Protein AF-X1SE49-F1 (afdb_monomer_lite)

Radius of gyration: 14.53 Å; chains: 1; bounding box: 45×33×39 Å

Secondary structure (DSSP, 8-state):
--------EEEEEEETTEEEEE-TTSS-EEEEE---SS-EEEEEEHHHHHHHHHHH-S--EEE-SSTTSPEEEEETTEEEEEPPPP-HHHHHHHHHHHHTT-

InterPro domains:
  IPR046938 DNA clamp superfamily [SSF55979] (7-85)

Foldseek 3Di:
DDPDPAQAKWKWWDDDQWIKTARPVRPDIDIGGHDGPDTDIFIAGPVVVVVLCVVQVDDWDWDDDARQDWIWIDDPPDIDTGGTDDDPVRVVVVVVVVVVVD

pLDDT: mean 85.44, std 11.37, range [42.22, 94.0]

Structure (mmCIF, N/CA/C/O backbone):
data_AF-X1SE49-F1
#
_entry.id   AF-X1SE49-F1
#
loop_
_atom_site.group_PDB
_atom_site.id
_atom_site.type_symbol
_atom_site.label_atom_id
_atom_site.label_alt_id
_atom_site.label_comp_id
_atom_site.label_asym_id
_atom_site.label_entity_id
_atom_site.label_seq_id
_atom_site.pdbx_PDB_ins_code
_atom_site.Cartn_x
_atom_site.Cartn_y
_atom_site.Cartn_z
_atom_site.occupancy
_atom_site.B_iso_or_equiv
_atom_site.auth_seq_id
_atom_site.auth_comp_id
_atom_site.auth_asym_id
_atom_site.auth_atom_id
_atom_site.pdbx_PDB_model_num
ATOM 1 N N . THR A 1 1 ? 31.786 3.401 -4.391 1.00 42.22 1 THR A N 1
ATOM 2 C CA . THR A 1 1 ? 30.972 2.183 -4.213 1.00 42.22 1 THR A CA 1
ATOM 3 C C . THR A 1 1 ? 29.902 2.493 -3.198 1.00 42.22 1 THR A C 1
ATOM 5 O O . THR A 1 1 ? 30.279 2.944 -2.129 1.00 42.22 1 THR A O 1
ATOM 8 N N . SER A 1 2 ? 28.628 2.373 -3.581 1.00 43.16 2 SER A N 1
ATOM 9 C CA . SER A 1 2 ? 27.443 2.155 -2.725 1.00 43.16 2 SER A CA 1
ATOM 10 C C . SER A 1 2 ? 26.199 2.337 -3.600 1.00 43.16 2 SER A C 1
ATOM 12 O O . SER A 1 2 ? 25.412 3.253 -3.397 1.00 43.16 2 SER A O 1
ATOM 14 N N . ASP A 1 3 ? 26.069 1.504 -4.632 1.00 44.66 3 ASP A N 1
ATOM 15 C CA . ASP A 1 3 ? 24.793 1.335 -5.326 1.00 44.66 3 ASP A CA 1
ATOM 16 C C . ASP A 1 3 ? 24.082 0.204 -4.577 1.00 44.66 3 ASP A C 1
ATOM 18 O O . ASP A 1 3 ? 24.273 -0.979 -4.855 1.00 44.66 3 ASP A O 1
ATOM 22 N N . ASN A 1 4 ? 23.434 0.566 -3.469 1.00 48.62 4 ASN A N 1
ATOM 23 C CA . ASN A 1 4 ? 22.672 -0.380 -2.665 1.00 48.62 4 ASN A CA 1
ATOM 24 C C . ASN A 1 4 ? 21.333 -0.578 -3.393 1.00 48.62 4 ASN A C 1
ATOM 26 O O . ASN A 1 4 ? 20.673 0.425 -3.681 1.0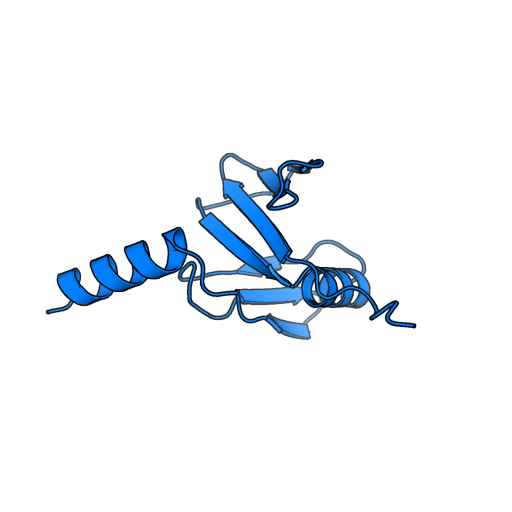0 48.62 4 ASN A O 1
ATOM 30 N N . PRO A 1 5 ? 20.916 -1.806 -3.740 1.00 45.53 5 PRO A N 1
ATOM 31 C CA . PRO A 1 5 ? 19.689 -2.024 -4.494 1.00 45.53 5 PRO A CA 1
ATOM 32 C C . PRO A 1 5 ? 18.462 -1.581 -3.674 1.00 45.53 5 PRO A C 1
ATOM 34 O O . PRO A 1 5 ? 17.936 -2.322 -2.859 1.00 45.53 5 PRO A O 1
ATOM 37 N N . LYS A 1 6 ? 18.026 -0.340 -3.922 1.00 51.56 6 LYS A N 1
ATOM 38 C CA . LYS A 1 6 ? 16.657 0.188 -3.821 1.00 51.56 6 LYS A CA 1
ATOM 39 C C . LYS A 1 6 ? 15.885 -0.033 -2.503 1.00 51.56 6 LYS A C 1
ATOM 41 O O . LYS A 1 6 ? 14.728 -0.423 -2.539 1.00 51.56 6 LYS A O 1
ATOM 46 N N . ASP A 1 7 ? 16.416 0.377 -1.358 1.00 64.62 7 ASP A N 1
ATOM 47 C CA . ASP A 1 7 ? 15.563 0.734 -0.208 1.00 64.62 7 ASP A CA 1
ATOM 48 C C . ASP A 1 7 ? 15.041 2.166 -0.419 1.00 64.62 7 ASP A C 1
ATOM 50 O O . ASP A 1 7 ? 15.694 3.141 -0.052 1.00 64.62 7 ASP A O 1
ATOM 54 N N . TYR A 1 8 ? 13.903 2.318 -1.103 1.00 80.94 8 TYR A N 1
ATOM 55 C CA . TYR A 1 8 ? 13.278 3.627 -1.323 1.00 80.94 8 TYR A CA 1
ATOM 56 C C . TYR A 1 8 ? 11.865 3.646 -0.759 1.00 80.94 8 TYR A C 1
ATOM 58 O O . TYR A 1 8 ? 11.123 2.673 -0.858 1.00 80.94 8 TYR A O 1
ATOM 66 N N . GLN A 1 9 ? 11.512 4.758 -0.125 1.00 89.12 9 GLN A N 1
ATOM 67 C CA . GLN A 1 9 ? 10.184 4.956 0.436 1.00 89.12 9 GLN A CA 1
ATOM 68 C C . GLN A 1 9 ? 9.209 5.325 -0.688 1.00 89.12 9 GLN A C 1
ATOM 70 O O . GLN A 1 9 ? 9.566 6.074 -1.598 1.00 89.12 9 GLN A O 1
ATOM 75 N N . ILE A 1 10 ? 7.991 4.800 -0.615 1.00 91.00 10 ILE A N 1
ATOM 76 C CA . ILE A 1 10 ? 6.863 5.190 -1.465 1.00 91.00 10 ILE A CA 1
ATOM 77 C C . ILE A 1 10 ? 5.711 5.585 -0.548 1.00 91.00 10 ILE A C 1
ATOM 79 O O . ILE A 1 10 ? 5.446 4.900 0.446 1.00 91.00 10 ILE A O 1
ATOM 83 N N . ASP A 1 11 ? 5.031 6.669 -0.907 1.00 91.94 11 ASP A N 1
ATOM 84 C CA . ASP A 1 11 ? 3.782 7.087 -0.288 1.00 91.94 11 ASP A CA 1
ATOM 85 C C . ASP A 1 11 ? 2.602 6.553 -1.091 1.00 91.94 11 ASP A C 1
ATOM 87 O O . ASP A 1 11 ? 2.484 6.808 -2.288 1.00 91.94 11 ASP A O 1
ATOM 91 N N . LEU A 1 12 ? 1.721 5.820 -0.417 1.00 91.94 12 LEU A N 1
ATOM 92 C CA . LEU A 1 12 ? 0.436 5.384 -0.936 1.00 91.94 12 LEU A CA 1
ATOM 93 C C . LEU A 1 12 ? -0.658 6.265 -0.356 1.00 91.94 12 LEU A C 1
ATOM 95 O O . LEU A 1 12 ? -0.781 6.389 0.863 1.00 91.94 12 LEU A O 1
ATOM 99 N N . THR A 1 13 ? -1.481 6.828 -1.232 1.00 92.88 13 THR A N 1
ATOM 100 C CA . THR A 1 13 ? -2.752 7.451 -0.856 1.00 92.88 13 THR A CA 1
ATOM 101 C C . THR A 1 13 ? -3.881 6.675 -1.513 1.00 92.88 13 THR A C 1
ATOM 103 O O . THR A 1 13 ? -3.913 6.556 -2.733 1.00 92.88 13 THR A O 1
ATOM 106 N N . ILE A 1 14 ? -4.786 6.126 -0.715 1.00 92.31 14 ILE A N 1
ATOM 107 C CA . ILE A 1 14 ? -5.926 5.322 -1.162 1.00 92.31 14 ILE A CA 1
ATOM 108 C C . ILE A 1 14 ? -7.195 6.108 -0.868 1.00 92.31 14 ILE A C 1
ATOM 110 O O . ILE A 1 14 ? -7.301 6.711 0.199 1.00 92.31 14 ILE A O 1
ATOM 114 N N . GLY A 1 15 ? -8.134 6.105 -1.809 1.00 91.75 15 GLY A N 1
ATOM 115 C CA . GLY A 1 15 ? -9.446 6.723 -1.653 1.00 91.75 15 GLY A CA 1
ATOM 116 C C . GLY A 1 15 ? -10.032 7.171 -2.988 1.00 91.75 15 GLY A C 1
ATOM 117 O O . GLY A 1 15 ? -9.326 7.300 -3.988 1.00 91.75 15 GLY A O 1
ATOM 118 N N . GLY A 1 16 ? -11.341 7.424 -3.019 1.00 90.19 16 GLY A N 1
ATOM 119 C CA . GLY A 1 16 ? -12.012 7.982 -4.200 1.00 90.19 16 GLY A CA 1
ATOM 120 C C . GLY A 1 16 ? -11.912 7.115 -5.465 1.00 90.19 16 GLY A C 1
ATOM 121 O O . GLY A 1 16 ? -11.869 7.654 -6.574 1.00 90.19 16 GLY A O 1
ATOM 122 N N . GLY A 1 17 ? -11.834 5.788 -5.317 1.00 91.06 17 GLY A N 1
ATOM 123 C CA . GLY A 1 17 ? -11.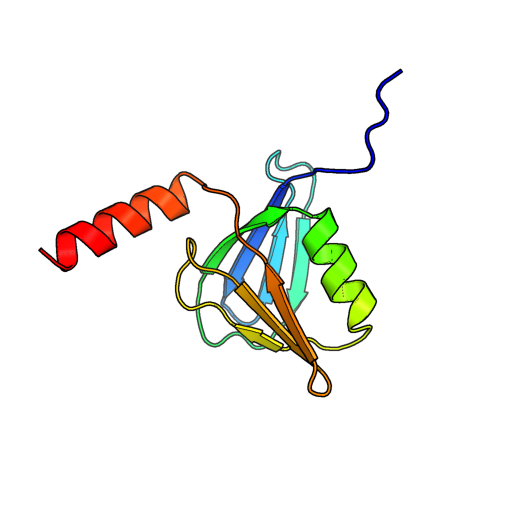734 4.849 -6.438 1.00 91.06 17 GLY A CA 1
ATOM 124 C C . GLY A 1 17 ? -10.351 4.827 -7.100 1.00 91.06 17 GLY A C 1
ATOM 125 O O . GLY A 1 17 ? -10.226 4.583 -8.308 1.00 91.06 17 GLY A O 1
ATOM 126 N N . GLN A 1 18 ? -9.301 5.163 -6.348 1.00 92.75 18 GLN A N 1
ATOM 127 C CA . GLN A 1 18 ? -7.923 5.119 -6.823 1.00 92.75 18 GLN A CA 1
ATOM 128 C C . GLN A 1 18 ? -6.907 4.932 -5.694 1.00 92.75 18 GLN A C 1
ATOM 130 O O . GLN A 1 18 ? -7.153 5.228 -4.526 1.00 92.75 18 GLN A O 1
ATOM 135 N N . MET A 1 19 ? -5.729 4.471 -6.093 1.00 92.00 19 MET A N 1
ATOM 136 C CA . MET A 1 19 ? -4.502 4.475 -5.318 1.00 92.00 19 MET A CA 1
ATOM 137 C C . MET A 1 19 ? -3.488 5.373 -6.029 1.00 92.00 19 MET A C 1
ATOM 139 O O . MET A 1 19 ? -3.219 5.205 -7.218 1.00 92.00 19 MET A O 1
ATOM 143 N N . ILE A 1 20 ? -2.905 6.314 -5.301 1.00 93.88 20 ILE A N 1
ATOM 144 C CA . ILE A 1 20 ? -1.831 7.189 -5.766 1.00 93.88 20 ILE A CA 1
ATOM 145 C C . ILE A 1 20 ? -0.533 6.703 -5.130 1.00 93.88 20 ILE A C 1
ATOM 147 O O . ILE A 1 20 ? -0.465 6.564 -3.910 1.00 93.88 20 ILE A O 1
ATOM 151 N N . MET A 1 21 ? 0.481 6.442 -5.952 1.00 92.94 21 MET A N 1
ATOM 152 C CA . MET A 1 21 ? 1.829 6.063 -5.533 1.00 92.94 21 MET A CA 1
ATOM 153 C C . MET A 1 21 ? 2.780 7.215 -5.831 1.00 92.94 21 MET A C 1
ATOM 155 O O . MET A 1 21 ? 3.043 7.495 -7.000 1.00 92.94 21 MET A O 1
ATOM 159 N N . ALA A 1 22 ? 3.305 7.865 -4.800 1.00 93.19 22 ALA A N 1
ATOM 160 C CA . ALA A 1 22 ? 4.172 9.028 -4.934 1.00 93.19 22 ALA A CA 1
ATOM 161 C C . ALA A 1 22 ? 5.562 8.772 -4.347 1.00 93.19 22 ALA A C 1
ATOM 163 O O . ALA A 1 22 ? 5.733 8.059 -3.353 1.00 93.19 22 ALA A O 1
ATOM 164 N N . ASN A 1 23 ? 6.573 9.382 -4.961 1.00 88.94 23 ASN A N 1
ATOM 165 C CA . ASN A 1 23 ? 7.870 9.537 -4.320 1.00 88.94 23 ASN A CA 1
ATOM 166 C C . ASN A 1 23 ? 7.733 10.564 -3.175 1.00 88.94 23 ASN A C 1
ATOM 168 O O . ASN A 1 23 ? 7.262 11.665 -3.447 1.00 88.94 23 ASN A O 1
ATOM 172 N N . PRO A 1 24 ? 8.185 10.266 -1.942 1.00 83.44 24 PRO A N 1
ATOM 173 C CA . PRO A 1 24 ? 8.163 11.210 -0.821 1.00 83.44 24 PRO A CA 1
ATOM 174 C C . PRO A 1 24 ? 8.864 12.552 -1.063 1.00 83.44 24 PRO A C 1
ATOM 176 O O . PRO A 1 24 ? 8.579 13.513 -0.357 1.00 83.44 24 PRO A O 1
ATOM 179 N N . ASP A 1 25 ? 9.797 12.609 -2.017 1.00 82.56 25 ASP A N 1
ATOM 180 C CA . ASP A 1 25 ? 10.504 13.828 -2.423 1.00 82.56 25 ASP A CA 1
ATOM 181 C C . ASP A 1 25 ? 9.774 14.598 -3.550 1.00 82.56 25 ASP A C 1
ATOM 183 O O . ASP A 1 25 ? 10.393 15.429 -4.217 1.00 82.56 25 ASP A O 1
ATOM 187 N N . ASP A 1 26 ? 8.514 14.265 -3.853 1.00 71.38 26 ASP A N 1
ATOM 188 C CA . ASP A 1 26 ? 7.684 14.870 -4.912 1.00 71.38 26 ASP A CA 1
ATOM 189 C C . ASP A 1 26 ? 8.297 14.816 -6.327 1.00 71.38 26 ASP A C 1
ATOM 191 O O . ASP A 1 26 ? 7.983 15.603 -7.220 1.00 71.38 26 ASP A O 1
ATOM 195 N N . LYS A 1 27 ? 9.178 13.842 -6.573 1.00 79.94 27 LYS A N 1
ATOM 196 C CA . LYS A 1 27 ? 9.855 13.657 -7.874 1.00 79.94 27 LYS A CA 1
ATOM 197 C C . LYS A 1 27 ? 8.975 13.006 -8.946 1.00 79.94 27 LYS A C 1
ATOM 199 O O . LYS A 1 27 ? 9.408 12.882 -10.090 1.00 79.94 27 LYS A O 1
ATOM 204 N N . GLY A 1 28 ? 7.779 12.556 -8.583 1.00 87.44 28 GLY A N 1
ATOM 205 C CA . GLY A 1 28 ? 6.830 11.929 -9.494 1.00 87.44 28 GLY A CA 1
ATOM 206 C C . GLY A 1 28 ? 5.820 11.049 -8.771 1.00 87.44 28 GLY A C 1
ATOM 207 O O . GLY A 1 28 ? 6.056 10.594 -7.648 1.00 87.44 28 GLY A O 1
ATOM 208 N N . GLU A 1 29 ? 4.711 10.790 -9.455 1.00 93.38 29 GLU A N 1
ATOM 209 C CA . GLU A 1 29 ? 3.619 9.959 -8.965 1.00 93.38 29 GLU A CA 1
ATOM 210 C C . GLU A 1 29 ? 2.990 9.123 -10.083 1.00 93.38 29 GLU A C 1
ATOM 212 O O . GLU A 1 29 ? 3.135 9.413 -11.274 1.00 93.38 29 GLU A O 1
ATOM 217 N N . VAL A 1 30 ? 2.281 8.074 -9.680 1.00 93.88 30 VAL A N 1
ATOM 218 C CA . VAL A 1 30 ? 1.445 7.240 -10.541 1.00 93.88 30 VAL A CA 1
ATOM 219 C C . VAL A 1 30 ? 0.073 7.105 -9.899 1.00 93.88 30 VAL A C 1
ATOM 221 O O . VAL A 1 30 ? -0.035 6.824 -8.708 1.00 93.88 30 VAL A O 1
ATOM 224 N N . ILE A 1 31 ? -0.976 7.248 -10.706 1.00 93.75 31 ILE A N 1
ATOM 225 C CA . ILE A 1 31 ? -2.363 7.046 -10.285 1.00 93.75 31 ILE A CA 1
ATOM 226 C C . ILE A 1 31 ? -2.855 5.718 -10.858 1.00 93.75 31 ILE A C 1
ATOM 228 O O . ILE A 1 31 ? -2.844 5.509 -12.071 1.00 93.75 31 ILE A O 1
ATOM 232 N N . VAL A 1 32 ? -3.312 4.829 -9.982 1.00 91.81 32 VAL A N 1
ATOM 233 C CA . VAL A 1 32 ? -3.882 3.523 -10.315 1.00 91.81 32 VAL A CA 1
ATOM 234 C C . VAL A 1 32 ? -5.356 3.540 -9.945 1.00 91.81 32 VAL A C 1
ATOM 236 O O . VAL A 1 32 ? -5.707 3.810 -8.800 1.00 91.81 32 VAL A O 1
ATOM 239 N N . LYS A 1 33 ? -6.244 3.255 -10.900 1.00 92.25 33 LYS A N 1
ATOM 240 C CA . LYS A 1 33 ? -7.662 3.050 -10.583 1.00 92.25 33 LYS A CA 1
ATOM 241 C C . LYS A 1 33 ? -7.824 1.739 -9.823 1.00 92.25 33 LYS A C 1
ATOM 243 O O . LYS A 1 33 ? -7.311 0.713 -10.258 1.00 92.25 33 LYS A O 1
ATOM 248 N N . ALA A 1 34 ? -8.517 1.804 -8.696 1.00 89.00 34 ALA A N 1
ATOM 249 C CA . ALA A 1 34 ? -8.736 0.684 -7.797 1.00 89.00 34 ALA A CA 1
ATOM 250 C C . ALA A 1 34 ? -10.114 0.837 -7.160 1.00 89.00 34 ALA A C 1
ATOM 252 O O . ALA A 1 34 ? -10.547 1.962 -6.914 1.00 89.00 34 ALA A O 1
ATOM 253 N N . ASP A 1 35 ? -10.793 -0.272 -6.894 1.00 88.62 35 ASP A N 1
ATOM 254 C CA . ASP A 1 35 ? -11.986 -0.221 -6.057 1.00 88.62 35 ASP A CA 1
ATOM 255 C C . ASP A 1 35 ? -11.536 -0.036 -4.604 1.00 88.62 35 ASP A C 1
ATOM 257 O O . ASP A 1 35 ? -10.690 -0.786 -4.114 1.00 88.62 35 ASP A O 1
ATOM 261 N N . SER A 1 36 ? -11.991 1.033 -3.954 1.00 86.12 36 SER A N 1
ATOM 262 C CA . SER A 1 36 ? -11.504 1.429 -2.632 1.00 86.12 36 SER A CA 1
ATOM 263 C C . SER A 1 36 ? -12.674 1.755 -1.716 1.00 86.12 36 SER A C 1
ATOM 265 O O . SER A 1 36 ? -13.348 2.767 -1.917 1.00 86.12 36 SER A O 1
ATOM 267 N N . ASP A 1 37 ? -12.847 0.956 -0.667 1.00 84.19 37 ASP A N 1
ATOM 268 C CA . ASP A 1 37 ? -13.911 1.148 0.326 1.00 84.19 37 ASP A CA 1
ATOM 269 C C . ASP A 1 37 ? -13.576 2.203 1.392 1.00 84.19 37 ASP A C 1
ATOM 271 O O . ASP A 1 37 ? -14.439 2.618 2.164 1.00 84.19 37 ASP A O 1
ATOM 275 N N . SER A 1 38 ? -12.310 2.620 1.488 1.00 82.94 38 SER A N 1
ATOM 276 C CA . SER A 1 38 ? -11.844 3.531 2.536 1.00 82.94 38 SER A CA 1
ATOM 277 C C . SER A 1 38 ? -10.697 4.425 2.078 1.00 82.94 38 SER A C 1
ATOM 279 O O . SER A 1 38 ? -10.102 4.217 1.018 1.00 82.94 38 SER A O 1
ATOM 281 N N . GLU A 1 39 ? -10.403 5.434 2.899 1.00 89.56 39 GLU A N 1
ATOM 282 C CA . GLU A 1 39 ? -9.272 6.334 2.704 1.00 89.56 39 GLU A CA 1
ATOM 283 C C . GLU A 1 39 ? -8.101 5.945 3.605 1.00 89.56 39 GLU A C 1
ATOM 285 O O . GLU A 1 39 ? -8.276 5.668 4.794 1.00 89.56 39 GLU A O 1
ATOM 290 N N . ALA A 1 40 ? -6.889 5.954 3.054 1.00 88.06 40 ALA A N 1
ATOM 291 C CA . ALA A 1 40 ? -5.681 5.677 3.818 1.00 88.06 40 ALA A CA 1
ATOM 292 C C . ALA A 1 40 ? -4.468 6.412 3.246 1.00 88.06 40 ALA A C 1
ATOM 294 O O . ALA A 1 40 ? -4.335 6.577 2.035 1.00 88.06 40 ALA A O 1
ATOM 295 N N . TYR A 1 41 ? -3.544 6.795 4.128 1.00 91.19 41 TYR A N 1
ATOM 296 C CA . TYR A 1 41 ? -2.210 7.255 3.756 1.00 91.19 41 TYR A CA 1
ATOM 297 C C . TYR A 1 41 ? -1.167 6.370 4.425 1.00 91.19 41 TYR A C 1
ATOM 299 O O . TYR A 1 41 ? -1.187 6.198 5.645 1.00 91.19 41 TYR A O 1
ATOM 307 N N . ILE A 1 42 ? -0.261 5.805 3.633 1.00 91.50 42 ILE A N 1
ATOM 308 C CA . ILE A 1 42 ? 0.694 4.806 4.098 1.00 91.50 42 ILE A CA 1
ATOM 309 C C . ILE A 1 42 ? 2.048 5.078 3.467 1.00 91.50 42 ILE A C 1
ATOM 311 O O . ILE A 1 42 ? 2.144 5.288 2.264 1.00 91.50 42 ILE A O 1
ATOM 315 N N . ARG A 1 43 ? 3.108 5.006 4.267 1.00 91.31 43 ARG A N 1
ATOM 316 C CA . ARG A 1 43 ? 4.480 5.018 3.762 1.00 91.31 43 ARG A CA 1
ATOM 317 C C . ARG A 1 43 ? 5.065 3.626 3.890 1.00 91.31 43 ARG A C 1
ATOM 319 O O . ARG A 1 43 ? 4.963 3.028 4.957 1.00 91.31 43 ARG A O 1
ATOM 326 N N . LEU A 1 44 ? 5.695 3.108 2.844 1.00 90.62 44 LEU A N 1
ATOM 327 C CA . LEU A 1 44 ? 6.303 1.777 2.874 1.00 90.62 44 LEU A CA 1
ATOM 328 C C . LEU A 1 44 ? 7.566 1.680 2.025 1.00 90.62 44 LEU A C 1
ATOM 330 O O . LEU A 1 44 ? 7.945 2.613 1.320 1.00 90.62 44 LEU A O 1
ATOM 334 N N . ASN A 1 45 ? 8.222 0.529 2.126 1.00 89.25 45 ASN A N 1
ATOM 335 C CA . ASN A 1 45 ? 9.367 0.196 1.303 1.00 89.25 45 ASN A CA 1
ATOM 336 C C . ASN A 1 45 ? 8.915 -0.214 -0.101 1.00 89.25 45 ASN A C 1
ATOM 338 O O . ASN A 1 45 ? 8.209 -1.210 -0.272 1.00 89.25 45 ASN A O 1
ATOM 342 N N . GLY A 1 46 ? 9.356 0.546 -1.098 1.00 87.75 46 GLY A N 1
ATOM 343 C CA . GLY A 1 46 ? 9.042 0.319 -2.496 1.00 87.75 46 GLY A CA 1
ATOM 344 C C . GLY A 1 46 ? 9.535 -1.024 -3.017 1.00 87.75 46 GLY A C 1
ATOM 345 O O . GLY A 1 46 ? 8.841 -1.624 -3.828 1.00 87.75 46 GLY A O 1
ATOM 346 N N . SER A 1 47 ? 10.666 -1.542 -2.526 1.00 88.88 47 SER A N 1
ATOM 347 C CA . SER A 1 47 ? 11.153 -2.861 -2.949 1.00 88.88 47 SER A CA 1
ATOM 348 C C . SER A 1 47 ? 10.229 -3.978 -2.486 1.00 88.88 47 SER A C 1
ATOM 350 O O . SER A 1 47 ? 9.778 -4.761 -3.319 1.00 88.88 47 SER A O 1
ATOM 352 N N . TYR A 1 48 ? 9.830 -3.983 -1.209 1.00 89.00 48 TYR A N 1
ATOM 353 C CA . TYR A 1 48 ? 8.861 -4.964 -0.706 1.00 89.00 48 TYR A CA 1
ATOM 354 C C . TYR A 1 48 ? 7.523 -4.863 -1.431 1.00 89.00 48 TYR A C 1
ATOM 356 O O . TYR A 1 48 ? 6.959 -5.884 -1.810 1.00 89.00 48 TYR A O 1
ATOM 364 N N . PHE A 1 49 ? 7.040 -3.646 -1.693 1.00 88.31 49 PHE A N 1
ATOM 365 C CA . PHE A 1 49 ? 5.828 -3.461 -2.486 1.00 88.31 49 PHE A CA 1
ATOM 366 C C . PHE A 1 49 ? 5.961 -4.086 -3.879 1.00 88.31 49 PHE A C 1
ATOM 368 O O . PHE A 1 49 ? 5.105 -4.864 -4.295 1.00 88.31 49 PHE A O 1
ATOM 375 N N . THR A 1 50 ? 7.052 -3.794 -4.593 1.00 87.44 50 THR A N 1
ATOM 376 C CA . THR A 1 50 ? 7.264 -4.334 -5.941 1.00 87.44 50 THR A CA 1
ATOM 377 C C . THR A 1 50 ? 7.467 -5.843 -5.959 1.00 87.44 50 THR A C 1
ATOM 379 O O . THR A 1 50 ? 7.000 -6.490 -6.895 1.00 87.44 50 THR A O 1
ATOM 382 N N . ASP A 1 51 ? 8.117 -6.409 -4.943 1.00 90.12 51 ASP A N 1
ATOM 383 C CA . ASP A 1 51 ? 8.303 -7.854 -4.820 1.00 90.12 51 ASP A CA 1
ATOM 384 C C . ASP A 1 51 ? 6.960 -8.554 -4.615 1.00 90.12 51 ASP A C 1
ATOM 386 O O . ASP A 1 51 ? 6.681 -9.547 -5.285 1.00 90.12 51 ASP A O 1
ATOM 390 N N . VAL A 1 52 ? 6.088 -7.991 -3.773 1.00 90.19 52 VAL A N 1
ATOM 391 C CA . VAL A 1 52 ? 4.730 -8.503 -3.557 1.00 90.19 52 VAL A CA 1
ATOM 392 C C . VAL A 1 52 ? 3.897 -8.418 -4.835 1.00 90.19 52 VAL A C 1
ATOM 394 O O . VAL A 1 52 ? 3.316 -9.417 -5.257 1.00 90.19 52 VAL A O 1
ATOM 397 N N . MET A 1 53 ? 3.885 -7.263 -5.508 1.00 88.81 53 MET A N 1
ATOM 398 C CA . MET A 1 53 ? 3.153 -7.101 -6.771 1.00 88.81 53 MET A CA 1
ATOM 399 C C . MET A 1 53 ? 3.663 -8.062 -7.856 1.00 88.81 53 MET A C 1
ATOM 401 O O . MET A 1 53 ? 2.871 -8.654 -8.588 1.00 88.81 53 MET A O 1
ATOM 405 N N . ARG A 1 54 ? 4.985 -8.263 -7.950 1.00 89.81 54 ARG A N 1
ATOM 406 C CA . ARG A 1 54 ? 5.590 -9.212 -8.896 1.00 89.81 54 ARG A CA 1
ATOM 407 C C . ARG A 1 54 ? 5.249 -10.660 -8.554 1.00 89.81 54 ARG A C 1
ATOM 409 O O . ARG A 1 54 ? 5.038 -11.442 -9.475 1.00 89.81 54 ARG A O 1
ATOM 416 N N . ALA A 1 55 ? 5.221 -11.013 -7.270 1.00 89.38 55 ALA A N 1
ATOM 417 C CA . ALA A 1 55 ? 4.895 -12.362 -6.821 1.00 89.38 55 ALA A CA 1
ATOM 418 C C . ALA A 1 55 ? 3.454 -12.751 -7.176 1.00 89.38 55 ALA A C 1
ATOM 420 O O . ALA A 1 55 ? 3.219 -13.894 -7.557 1.00 89.38 55 ALA A O 1
ATOM 421 N N . PHE A 1 56 ? 2.514 -11.805 -7.099 1.00 88.94 56 PHE A N 1
ATOM 422 C CA . PHE A 1 56 ? 1.118 -12.054 -7.459 1.00 88.94 56 PHE A CA 1
ATOM 423 C C . PHE A 1 56 ? 0.834 -11.931 -8.963 1.00 88.94 56 PHE A C 1
ATOM 425 O O . PHE A 1 56 ? -0.019 -12.644 -9.477 1.00 88.94 56 PHE A O 1
ATOM 432 N N . GLY A 1 57 ? 1.537 -11.057 -9.694 1.00 82.31 57 GLY A N 1
ATOM 433 C CA . GLY A 1 57 ? 1.475 -11.003 -11.163 1.00 82.31 57 GLY A CA 1
ATOM 434 C C . GLY A 1 57 ? 0.116 -10.604 -11.767 1.00 82.31 57 GLY A C 1
ATOM 435 O O . GLY A 1 57 ? -0.065 -10.732 -12.977 1.00 82.31 57 GLY A O 1
ATOM 436 N N . GLY A 1 58 ? -0.824 -10.109 -10.956 1.00 86.00 58 GLY A N 1
ATOM 437 C CA . GLY A 1 58 ? -2.197 -9.791 -11.350 1.00 86.00 58 GLY A CA 1
ATOM 438 C C . GLY A 1 58 ? -2.865 -8.783 -10.411 1.00 86.00 58 GLY A C 1
ATOM 439 O O . GLY A 1 58 ? -2.190 -7.961 -9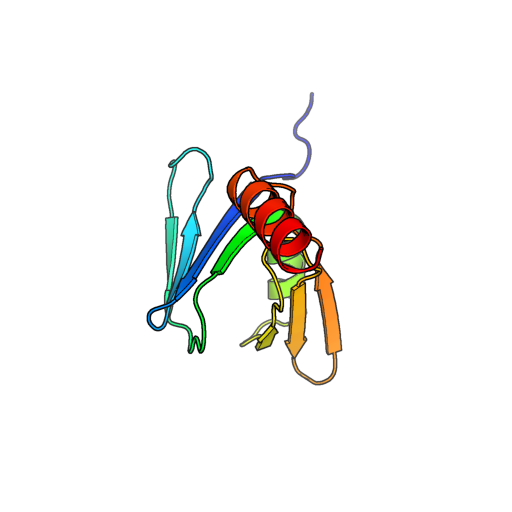.790 1.00 86.00 58 GLY A O 1
ATOM 440 N N . MET A 1 59 ? -4.197 -8.827 -10.329 1.00 86.75 59 MET A N 1
ATOM 441 C CA . MET A 1 59 ? -4.957 -8.021 -9.369 1.00 86.75 59 MET A CA 1
ATOM 442 C C . MET A 1 59 ? -4.754 -8.589 -7.962 1.00 86.75 59 MET A C 1
ATOM 444 O O . MET A 1 59 ? -4.877 -9.793 -7.758 1.00 86.75 59 MET A O 1
ATOM 448 N N . VAL A 1 60 ? -4.415 -7.719 -7.015 1.00 90.00 60 VAL A N 1
ATOM 449 C CA . VAL A 1 60 ? -4.103 -8.097 -5.635 1.00 90.00 60 VAL A CA 1
ATOM 450 C C . VAL A 1 60 ? -5.131 -7.465 -4.719 1.00 90.00 60 VAL A C 1
ATOM 452 O O . VAL A 1 60 ? -5.336 -6.252 -4.780 1.00 90.00 60 VAL A O 1
ATOM 455 N N . ASP A 1 61 ? -5.723 -8.270 -3.845 1.00 90.69 61 ASP A N 1
ATOM 456 C CA . ASP A 1 61 ? -6.538 -7.752 -2.758 1.00 90.69 61 ASP A CA 1
ATOM 457 C C . ASP A 1 61 ? -5.620 -7.149 -1.698 1.00 90.69 61 ASP A C 1
ATOM 459 O O . ASP A 1 61 ? -4.696 -7.796 -1.192 1.00 90.69 61 ASP A O 1
ATOM 463 N N . PHE A 1 62 ? -5.879 -5.888 -1.372 1.00 90.31 62 PHE A N 1
ATOM 464 C CA . PHE A 1 62 ? -5.120 -5.119 -0.400 1.00 90.31 62 PHE A CA 1
ATOM 465 C C . PHE A 1 62 ? -6.012 -4.772 0.789 1.00 90.31 62 PHE A C 1
ATOM 467 O O . PHE A 1 62 ? -7.045 -4.125 0.629 1.00 90.31 62 PHE A O 1
ATOM 474 N N . SER A 1 63 ? -5.602 -5.173 1.992 1.00 90.81 63 SER A N 1
ATOM 475 C CA . SER A 1 63 ? -6.334 -4.878 3.222 1.00 90.81 63 SER A CA 1
ATOM 476 C C . SER A 1 63 ? -5.450 -4.209 4.265 1.00 90.81 63 SER A C 1
ATOM 478 O O . SER A 1 63 ? -4.307 -4.609 4.512 1.00 90.81 63 SER A O 1
ATOM 480 N N . LEU A 1 64 ? -6.019 -3.197 4.915 1.00 89.75 64 LEU A N 1
ATOM 481 C CA . LEU A 1 64 ? -5.391 -2.451 5.990 1.00 89.75 64 LEU A CA 1
ATOM 482 C C . LEU A 1 64 ? -6.432 -2.058 7.035 1.00 89.75 64 LEU A C 1
ATOM 484 O O . LEU A 1 64 ? -7.468 -1.490 6.707 1.00 89.75 64 LEU A O 1
ATOM 488 N N . SER A 1 65 ? -6.128 -2.309 8.307 1.00 88.19 65 SER A N 1
ATOM 489 C CA . SER A 1 65 ? -6.976 -1.870 9.419 1.00 88.19 65 SER A CA 1
ATOM 490 C C . SER A 1 65 ? -6.615 -0.472 9.917 1.00 88.19 65 SER A C 1
ATOM 492 O O . SER A 1 65 ? -7.503 0.303 10.263 1.00 88.19 65 SER A O 1
ATOM 494 N N . LYS A 1 66 ? -5.316 -0.148 9.984 1.00 87.56 66 LYS A N 1
ATOM 495 C CA . LYS A 1 66 ? -4.796 1.154 10.425 1.00 87.56 66 LYS A CA 1
ATOM 496 C C . LYS A 1 66 ? -3.474 1.496 9.731 1.00 87.56 66 LYS A C 1
ATOM 498 O O . LYS A 1 66 ? -2.675 0.585 9.541 1.00 87.56 66 LYS A O 1
ATOM 503 N N . PRO A 1 67 ? -3.152 2.779 9.487 1.00 84.00 67 PRO A N 1
ATOM 504 C CA . PRO A 1 67 ? -1.921 3.202 8.793 1.00 84.00 67 PRO A CA 1
ATOM 505 C C . PRO A 1 67 ? -0.590 2.754 9.412 1.00 84.00 67 PRO A C 1
ATOM 507 O O . PRO A 1 67 ? 0.433 2.748 8.736 1.00 84.00 67 PRO A O 1
ATOM 510 N N . TYR A 1 68 ? -0.595 2.398 10.696 1.00 85.88 68 TYR A N 1
ATOM 511 C CA . TYR A 1 68 ? 0.570 1.921 11.450 1.00 85.88 68 TYR A CA 1
ATOM 512 C C . TYR A 1 68 ? 0.540 0.405 11.728 1.00 85.88 68 TYR A C 1
ATOM 514 O O . TYR A 1 68 ? 1.379 -0.108 12.465 1.00 85.88 68 TYR A O 1
ATOM 522 N N . SER A 1 69 ? -0.449 -0.315 11.192 1.00 89.12 69 SER A N 1
ATOM 523 C CA . SER A 1 69 ? -0.592 -1.770 11.338 1.00 89.12 69 SER A CA 1
ATOM 524 C C . SER A 1 69 ? -0.030 -2.515 10.119 1.00 89.12 69 SER A C 1
ATOM 526 O O . SER A 1 69 ? 0.113 -1.908 9.057 1.00 89.12 69 SER A O 1
ATOM 528 N N . PRO A 1 70 ? 0.291 -3.820 10.243 1.00 90.56 70 PRO A N 1
ATOM 529 C CA . PRO A 1 70 ? 0.688 -4.633 9.097 1.00 90.56 70 PRO A CA 1
ATOM 530 C C . PRO A 1 70 ? -0.354 -4.564 7.971 1.00 90.56 70 PRO A C 1
ATOM 532 O O . PRO A 1 70 ? -1.553 -4.681 8.228 1.00 90.56 70 PRO A O 1
ATOM 535 N N . MET A 1 71 ? 0.113 -4.402 6.735 1.00 91.94 71 MET A N 1
ATOM 536 C CA . MET A 1 71 ? -0.705 -4.472 5.523 1.00 91.94 71 MET A CA 1
ATOM 537 C C . MET A 1 71 ? -0.763 -5.908 5.021 1.00 91.94 71 MET A C 1
ATOM 539 O O . MET A 1 71 ? 0.278 -6.564 4.960 1.00 91.94 71 MET A O 1
ATOM 543 N N . LEU A 1 72 ? -1.945 -6.374 4.623 1.00 93.50 72 LEU A N 1
ATOM 544 C CA . LEU A 1 72 ? -2.141 -7.697 4.038 1.00 93.50 72 LEU A CA 1
ATOM 545 C C . LEU A 1 72 ? -2.366 -7.578 2.531 1.00 93.50 72 LEU A C 1
ATOM 547 O O . LEU A 1 72 ? -3.248 -6.849 2.084 1.00 93.50 72 LEU A O 1
ATOM 551 N N . PHE A 1 73 ? -1.593 -8.346 1.775 1.00 93.12 73 PHE A N 1
ATOM 552 C CA . PHE A 1 73 ? -1.779 -8.559 0.349 1.00 93.12 73 PHE A CA 1
ATOM 553 C C . PHE A 1 73 ? -2.169 -10.013 0.110 1.00 93.12 73 PHE A C 1
ATOM 555 O O . PHE A 1 73 ? -1.517 -10.918 0.642 1.00 93.12 73 PHE A O 1
ATOM 562 N N . SER A 1 74 ? -3.200 -10.244 -0.696 1.00 93.81 74 SER A N 1
ATOM 563 C CA . SER A 1 74 ? -3.658 -11.591 -1.025 1.00 93.81 74 SER A CA 1
ATOM 564 C C . SER A 1 74 ? -4.068 -11.741 -2.482 1.00 93.81 74 SER A C 1
ATOM 566 O O . SER A 1 74 ? -4.717 -10.866 -3.044 1.00 93.81 74 SER A O 1
ATOM 568 N N . ALA A 1 75 ? -3.721 -12.883 -3.069 1.00 93.19 75 ALA A N 1
ATOM 569 C CA . ALA A 1 75 ? -4.273 -13.369 -4.330 1.00 93.19 75 ALA A CA 1
ATOM 570 C C . ALA A 1 75 ? -4.092 -14.894 -4.404 1.00 93.19 75 ALA A C 1
ATOM 572 O O . ALA A 1 75 ? -3.153 -15.437 -3.817 1.00 93.19 75 ALA A O 1
ATOM 573 N N . ASP A 1 76 ? -5.003 -15.588 -5.090 1.00 88.00 76 ASP A N 1
ATOM 574 C CA . ASP A 1 76 ? -4.926 -17.031 -5.380 1.00 88.00 76 ASP A CA 1
ATOM 575 C C . ASP A 1 76 ? -4.624 -17.936 -4.165 1.00 88.00 76 ASP A C 1
ATOM 577 O O . ASP A 1 76 ? -3.924 -18.943 -4.261 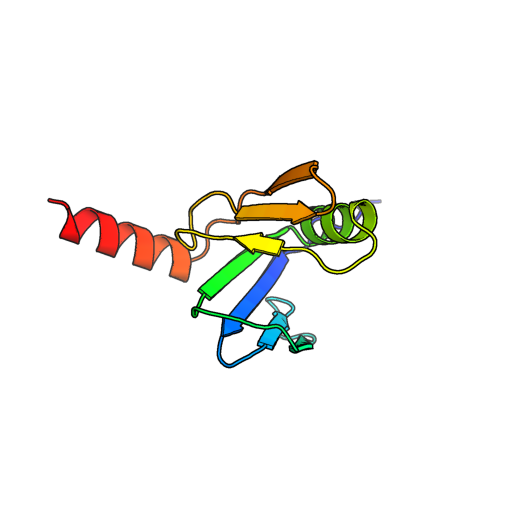1.00 88.00 76 ASP A O 1
ATOM 581 N N . GLY A 1 77 ? -5.150 -17.578 -2.988 1.00 87.50 77 GLY A N 1
ATOM 582 C CA . GLY A 1 77 ? -4.957 -18.334 -1.743 1.00 87.50 77 GLY A CA 1
ATOM 583 C C . GLY A 1 77 ? -3.619 -18.095 -1.030 1.00 87.50 77 GLY A C 1
ATOM 584 O O . GLY A 1 77 ? -3.396 -18.670 0.036 1.00 87.50 77 GLY A O 1
ATOM 585 N N . PHE A 1 78 ? -2.754 -17.228 -1.560 1.00 90.38 78 PHE A N 1
ATOM 586 C CA . PHE A 1 78 ? -1.518 -16.791 -0.911 1.00 90.38 78 PHE A CA 1
ATOM 587 C C . PHE A 1 78 ? -1.709 -15.460 -0.186 1.00 90.38 78 PHE A C 1
ATOM 589 O O . PHE A 1 78 ? -2.499 -14.610 -0.598 1.00 90.38 78 PHE A O 1
ATOM 596 N N . GLN A 1 79 ? -0.957 -15.278 0.900 1.00 94.00 79 GLN A N 1
ATOM 597 C CA . GLN A 1 79 ? -0.999 -14.085 1.740 1.00 94.00 79 GLN A CA 1
ATOM 598 C C . GLN A 1 79 ? 0.415 -13.616 2.066 1.00 94.00 79 GLN A C 1
ATOM 600 O O . GLN A 1 79 ? 1.256 -14.408 2.493 1.00 94.00 79 GLN A O 1
ATOM 605 N N . VAL A 1 80 ? 0.662 -12.318 1.897 1.00 93.81 80 VAL A N 1
ATOM 606 C CA . VAL A 1 80 ? 1.910 -11.665 2.294 1.00 93.81 80 VAL A CA 1
ATOM 607 C C . VAL A 1 80 ? 1.584 -10.460 3.158 1.00 93.81 80 VAL A C 1
ATOM 609 O O . VAL A 1 80 ? 0.728 -9.648 2.811 1.00 93.81 80 VAL A O 1
ATOM 612 N N . VAL A 1 81 ? 2.286 -10.335 4.284 1.00 92.62 81 VAL A N 1
ATOM 613 C CA . VAL A 1 81 ? 2.184 -9.166 5.158 1.00 92.62 81 VAL A CA 1
ATOM 614 C C . VAL A 1 81 ? 3.405 -8.272 4.997 1.00 92.62 81 VAL A C 1
ATOM 616 O O . VAL A 1 81 ? 4.538 -8.750 5.010 1.00 92.62 81 VAL A O 1
ATOM 619 N N . VAL A 1 82 ? 3.176 -6.968 4.862 1.00 90.31 82 VAL A N 1
ATOM 620 C CA . VAL A 1 82 ? 4.240 -5.960 4.780 1.00 90.31 82 VAL A CA 1
ATOM 621 C C . VAL A 1 82 ? 4.017 -4.917 5.861 1.00 90.31 82 VAL A C 1
ATOM 623 O O . VAL A 1 82 ? 2.912 -4.404 6.038 1.00 90.31 82 VAL A O 1
ATOM 626 N N . MET A 1 83 ? 5.082 -4.586 6.586 1.00 90.62 83 MET A N 1
ATOM 627 C CA . MET A 1 83 ? 5.031 -3.520 7.578 1.00 90.62 83 MET A CA 1
ATOM 628 C C . MET A 1 83 ? 5.175 -2.151 6.908 1.00 90.62 83 MET A C 1
ATOM 630 O O . MET A 1 83 ? 6.087 -1.973 6.092 1.00 90.62 83 MET A O 1
ATOM 634 N N . PRO A 1 84 ? 4.325 -1.169 7.255 1.00 88.88 84 PRO A N 1
ATOM 635 C CA . PRO A 1 84 ? 4.552 0.208 6.853 1.00 88.88 84 PRO A CA 1
ATOM 636 C C . PRO A 1 84 ? 5.758 0.791 7.601 1.00 88.88 84 PRO A C 1
ATOM 638 O O . PRO A 1 84 ? 6.123 0.352 8.696 1.00 88.88 84 PRO A O 1
ATOM 641 N N . PHE A 1 85 ? 6.362 1.822 7.021 1.00 86.62 85 PHE A N 1
ATOM 642 C CA . PHE A 1 85 ? 7.277 2.692 7.744 1.00 86.62 85 PHE A CA 1
ATOM 643 C C . PHE A 1 85 ? 6.498 3.599 8.694 1.00 86.62 85 PHE A C 1
ATOM 645 O O . PHE A 1 85 ? 5.405 4.077 8.384 1.00 86.62 85 PHE A O 1
ATOM 652 N N . ALA A 1 86 ? 7.120 3.915 9.828 1.00 79.94 86 ALA A N 1
ATOM 653 C CA . ALA A 1 86 ? 6.647 5.003 10.666 1.00 79.94 86 ALA A CA 1
ATOM 654 C C . ALA A 1 86 ? 6.672 6.313 9.861 1.00 79.94 86 ALA A C 1
ATOM 656 O O . ALA A 1 86 ? 7.677 6.667 9.244 1.00 79.94 86 ALA A O 1
ATOM 657 N N . SER A 1 87 ? 5.560 7.038 9.881 1.00 77.75 87 SER A N 1
ATOM 658 C CA . SER A 1 87 ? 5.436 8.372 9.296 1.00 77.75 87 SER A CA 1
ATOM 659 C C . SER A 1 87 ? 4.818 9.311 10.323 1.00 77.75 87 SER A C 1
ATOM 661 O O . SER A 1 87 ? 4.153 8.856 11.253 1.00 77.75 87 SER A O 1
ATOM 663 N N . ASN A 1 88 ? 5.013 10.623 10.168 1.00 82.56 88 ASN A N 1
ATOM 664 C CA . ASN A 1 88 ? 4.419 11.599 11.088 1.00 82.56 88 ASN A CA 1
ATOM 665 C C . ASN A 1 88 ? 2.893 11.441 11.147 1.00 82.56 88 ASN A C 1
ATOM 667 O O . ASN A 1 88 ? 2.347 11.334 12.239 1.00 82.56 88 ASN A O 1
ATOM 671 N N . ARG A 1 89 ? 2.237 11.279 9.989 1.00 80.19 89 ARG A N 1
ATOM 672 C CA . ARG A 1 89 ? 0.791 11.016 9.903 1.00 80.19 89 ARG A CA 1
ATOM 673 C C . ARG A 1 89 ? 0.384 9.723 10.612 1.00 80.19 89 ARG A C 1
ATOM 675 O O . ARG A 1 89 ? -0.569 9.724 11.383 1.00 80.19 89 ARG A O 1
ATOM 682 N N . ALA A 1 90 ? 1.119 8.629 10.396 1.00 82.00 90 ALA A N 1
ATOM 683 C CA . ALA A 1 90 ? 0.829 7.359 11.063 1.00 82.00 90 ALA A CA 1
ATOM 684 C C . ALA A 1 90 ? 1.015 7.457 12.589 1.00 82.00 90 ALA A C 1
ATOM 686 O O . ALA A 1 90 ? 0.201 6.927 13.340 1.00 82.00 90 ALA A O 1
ATOM 687 N N . ASN A 1 91 ? 2.043 8.178 13.046 1.00 85.00 91 ASN A N 1
ATOM 688 C CA . ASN A 1 91 ? 2.327 8.393 14.465 1.00 85.00 91 ASN A CA 1
ATOM 689 C C . ASN A 1 91 ? 1.285 9.298 15.136 1.00 85.00 91 ASN A C 1
ATOM 691 O O . ASN A 1 91 ? 0.880 9.029 16.264 1.00 85.00 91 ASN A O 1
ATOM 695 N N . GLU A 1 92 ? 0.849 10.366 14.468 1.00 86.75 92 GLU A N 1
ATOM 696 C CA . GLU A 1 92 ? -0.227 11.246 14.940 1.00 86.75 92 GLU A CA 1
ATOM 697 C C . GLU A 1 92 ? -1.531 10.466 15.104 1.00 86.75 92 GLU A C 1
ATOM 699 O O . GLU A 1 92 ? -2.156 10.524 16.162 1.00 86.75 92 GLU A O 1
ATOM 704 N N . GLN A 1 93 ? -1.887 9.653 14.108 1.00 83.12 93 GLN A N 1
ATOM 705 C CA . GLN A 1 93 ? -3.080 8.818 14.176 1.00 83.12 93 GLN A CA 1
ATOM 706 C C . GLN A 1 93 ? -2.967 7.728 15.247 1.00 83.12 93 GLN A C 1
ATOM 708 O O . GLN A 1 93 ? -3.931 7.456 15.956 1.00 83.12 93 GLN A O 1
ATOM 713 N N . GLN A 1 94 ? -1.782 7.142 15.433 1.00 87.19 94 GLN A N 1
ATOM 714 C CA . GLN A 1 94 ? -1.536 6.195 16.520 1.00 87.19 94 GLN A CA 1
ATOM 715 C C . GLN A 1 94 ? -1.693 6.845 17.901 1.00 87.19 94 GLN A C 1
ATOM 717 O O . GLN A 1 94 ? -2.244 6.224 18.807 1.00 87.1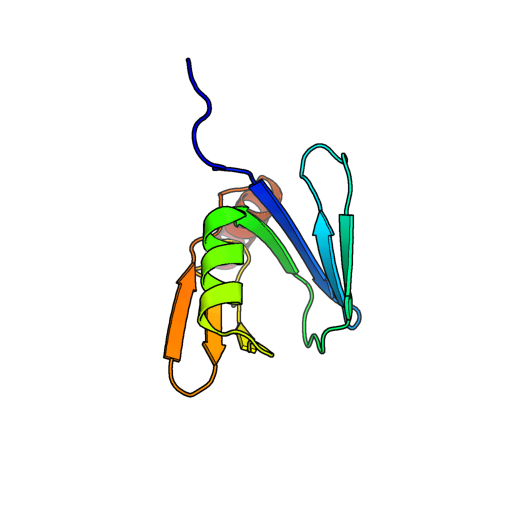9 94 GLN A O 1
ATOM 722 N N . ARG A 1 95 ? -1.222 8.085 18.079 1.00 88.25 95 ARG A N 1
ATOM 723 C CA . ARG A 1 95 ? -1.386 8.832 19.336 1.00 88.25 95 ARG A CA 1
ATOM 724 C C . ARG A 1 95 ? -2.855 9.130 19.615 1.00 88.25 95 ARG A C 1
ATOM 726 O O . ARG A 1 95 ? -3.324 8.778 20.691 1.00 88.25 95 ARG A O 1
ATOM 733 N N . ALA A 1 96 ? -3.577 9.669 18.634 1.00 87.88 96 ALA A N 1
ATOM 734 C CA . ALA A 1 96 ? -5.008 9.940 18.759 1.00 87.88 96 ALA A CA 1
ATOM 735 C C . ALA A 1 96 ? -5.808 8.667 19.097 1.00 87.88 96 ALA A C 1
ATOM 737 O O . ALA A 1 96 ? -6.648 8.670 19.994 1.00 87.88 96 ALA A O 1
ATOM 738 N N . ASP A 1 97 ? -5.494 7.546 18.441 1.00 86.06 97 ASP A N 1
ATOM 739 C CA . ASP A 1 97 ? -6.123 6.250 18.711 1.00 86.06 97 ASP A CA 1
ATOM 740 C C . ASP A 1 97 ? -5.839 5.715 20.122 1.00 86.06 97 ASP A C 1
ATOM 742 O O . ASP A 1 97 ? -6.664 4.988 20.677 1.00 86.06 97 ASP A O 1
ATOM 746 N N . ASN A 1 98 ? -4.662 6.005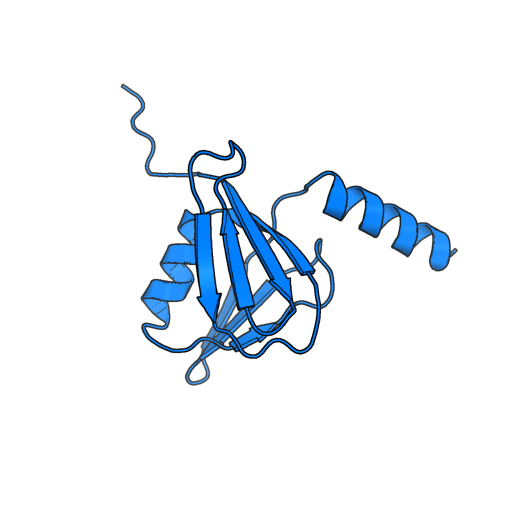 20.682 1.00 88.88 98 ASN A N 1
ATOM 747 C CA . ASN A 1 98 ? -4.301 5.603 22.041 1.00 88.88 98 ASN A CA 1
ATOM 748 C C . ASN A 1 98 ? -5.003 6.481 23.084 1.00 88.88 98 ASN A C 1
ATOM 750 O O . ASN A 1 98 ? -5.462 5.958 24.095 1.00 88.88 98 ASN A O 1
ATOM 754 N N . GLU A 1 99 ? -5.119 7.784 22.823 1.00 89.94 99 GLU A N 1
ATOM 755 C CA . GLU A 1 99 ? -5.835 8.739 23.677 1.00 89.94 99 GLU A CA 1
ATOM 756 C C . GLU A 1 99 ? -7.342 8.452 23.717 1.00 89.94 99 GLU A C 1
ATOM 758 O O . GLU A 1 99 ? -7.942 8.516 24.780 1.00 89.94 99 GLU A O 1
ATOM 763 N N . ALA A 1 100 ? -7.950 8.049 22.597 1.00 85.94 100 ALA A N 1
ATOM 764 C CA . ALA A 1 100 ? -9.373 7.697 22.533 1.00 85.94 100 ALA A CA 1
ATOM 765 C C . ALA A 1 100 ? -9.734 6.367 23.229 1.00 85.94 100 ALA A C 1
ATOM 767 O O . ALA A 1 100 ? -10.913 6.051 23.390 1.00 85.94 100 ALA A O 1
ATOM 768 N N . LYS A 1 101 ? -8.731 5.556 23.588 1.00 77.94 101 LYS A N 1
ATOM 769 C CA . LYS A 1 101 ? -8.901 4.266 24.277 1.00 77.94 101 LYS A CA 1
ATOM 770 C C . LYS A 1 101 ? -8.642 4.337 25.786 1.00 77.94 101 LYS A C 1
ATOM 772 O O . LYS A 1 101 ? -8.883 3.330 26.454 1.00 77.94 101 LYS A O 1
ATOM 777 N N . GLY A 1 102 ? -8.098 5.452 26.283 1.00 57.44 102 GLY A N 1
ATOM 778 C CA . GLY A 1 102 ? -7.843 5.709 27.706 1.00 57.44 102 GLY A CA 1
ATOM 779 C C . GLY A 1 102 ? -9.022 6.390 28.381 1.00 57.44 102 GLY A C 1
ATOM 780 O O . GLY A 1 102 ? -9.229 6.098 29.578 1.00 57.44 102 GLY A O 1
#

Sequence (102 aa):
TSDNPKDYQIDLTIGGGQMIMANPDDKGEVIVKADSDSEAYIRLNGSYFTDVMRAFGGMVDFSLSKPYSPMLFSADGFQVVVMPFASNRANEQQRADNEAKG

Organism: NCBI:txid412755